Protein AF-A0A7S4EYC1-F1 (afdb_monomer)

Foldseek 3Di:
DVVVVVVVVVVVVVVVVVVVVVPDDDDDDDFQPDPVVVVVVVVCVVVVDPDDQPCPPPPPLRNPPVVVVQDPQPDDPDQFDWDWDQDPRRDIDIDTHLDNDDDDPPDDDDDDDRGPPDDCPRNVNNVVSVVCVVVVD

Mean predicted aligned error: 13.68 Å

Organism: Chrysotila carterae (NCBI:txid13221)

Radius of gyration: 20.85 Å; Cα contacts (8 Å, |Δi|>4): 80; chains: 1; bounding box: 64×23×47 Å

Solvent-accessible surface area (backbone atoms only — not comparable to full-atom values): 9000 Å² total; per-residue (Å²): 116,71,69,60,58,56,52,55,53,52,53,50,51,52,51,52,51,52,52,51,59,72,66,57,74,81,85,78,91,84,76,60,96,42,72,68,53,51,53,51,57,69,72,38,71,70,78,80,46,87,83,72,78,50,75,79,46,88,46,78,81,60,20,69,59,63,66,71,55,75,67,82,67,78,74,70,95,62,83,53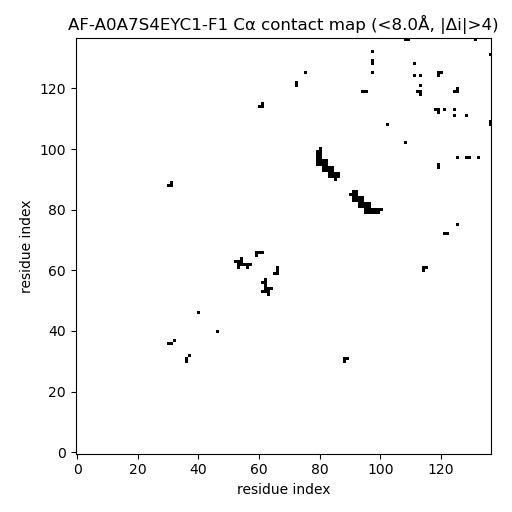,38,71,47,78,45,73,46,97,76,71,50,75,48,76,48,71,38,84,50,76,67,80,80,59,92,90,58,88,77,86,87,84,78,58,51,89,98,54,52,74,83,38,63,69,52,49,49,50,47,51,50,33,50,77,73,72,95

Structure (mmCIF, N/CA/C/O backbone):
data_AF-A0A7S4EYC1-F1
#
_entry.id   AF-A0A7S4EYC1-F1
#
loop_
_atom_site.group_PDB
_atom_site.id
_atom_site.type_symbol
_atom_site.label_atom_id
_atom_site.label_alt_id
_atom_site.label_comp_id
_atom_site.label_asym_id
_atom_site.label_entity_id
_atom_site.label_seq_id
_atom_site.pdbx_PDB_ins_code
_atom_site.Cartn_x
_atom_site.Cartn_y
_atom_site.Cartn_z
_atom_site.occupancy
_atom_site.B_iso_or_equiv
_atom_site.auth_seq_id
_atom_site.auth_comp_id
_atom_site.auth_asym_id
_atom_site.auth_atom_id
_atom_site.pdbx_PDB_model_num
ATOM 1 N N . ALA A 1 1 ? 41.406 -2.484 -23.405 1.00 46.44 1 ALA A N 1
ATOM 2 C CA . ALA A 1 1 ? 40.648 -3.692 -23.004 1.00 46.44 1 ALA A CA 1
ATOM 3 C C . ALA A 1 1 ? 39.495 -3.386 -22.032 1.00 46.44 1 ALA A C 1
ATOM 5 O O . ALA A 1 1 ? 38.383 -3.809 -22.311 1.00 46.44 1 ALA A O 1
ATOM 6 N N . ALA A 1 2 ? 39.694 -2.606 -20.957 1.00 37.47 2 ALA A N 1
ATOM 7 C CA . ALA A 1 2 ? 38.637 -2.301 -19.972 1.00 37.47 2 ALA A CA 1
ATOM 8 C C . ALA A 1 2 ? 37.418 -1.517 -20.523 1.00 37.47 2 ALA A C 1
ATOM 10 O O . ALA A 1 2 ? 36.286 -1.804 -20.151 1.00 37.47 2 ALA A O 1
ATOM 11 N N . ALA A 1 3 ? 37.622 -0.584 -21.463 1.00 39.41 3 ALA A N 1
ATOM 12 C CA . ALA A 1 3 ? 36.534 0.208 -22.056 1.00 39.41 3 ALA A CA 1
ATOM 13 C C . ALA A 1 3 ? 35.566 -0.620 -22.932 1.00 39.41 3 ALA A C 1
ATOM 15 O O . ALA A 1 3 ? 34.370 -0.347 -22.958 1.00 39.41 3 ALA A O 1
ATOM 16 N N . ALA A 1 4 ? 36.061 -1.669 -23.602 1.00 42.41 4 ALA A N 1
ATOM 17 C CA . ALA A 1 4 ? 35.235 -2.558 -24.425 1.00 42.41 4 ALA A CA 1
ATOM 18 C C . ALA A 1 4 ? 34.361 -3.488 -23.563 1.00 42.41 4 ALA A C 1
ATOM 20 O O . ALA A 1 4 ? 33.203 -3.731 -23.889 1.00 42.41 4 ALA A O 1
ATOM 21 N N . ALA A 1 5 ? 34.885 -3.944 -22.419 1.00 45.47 5 ALA A N 1
ATOM 22 C CA . ALA A 1 5 ? 34.133 -4.757 -21.464 1.00 45.47 5 ALA A CA 1
ATOM 23 C C . ALA A 1 5 ? 32.996 -3.967 -20.780 1.00 45.47 5 ALA A C 1
ATOM 25 O O . ALA A 1 5 ? 31.916 -4.514 -20.569 1.00 45.47 5 ALA A O 1
ATOM 26 N N . ALA A 1 6 ? 33.204 -2.674 -20.499 1.00 49.69 6 ALA A N 1
ATOM 27 C CA . ALA A 1 6 ? 32.182 -1.783 -19.934 1.00 49.69 6 ALA A CA 1
ATOM 28 C C . ALA A 1 6 ? 31.087 -1.374 -20.950 1.00 49.69 6 ALA A C 1
ATOM 30 O O . ALA A 1 6 ? 29.924 -1.177 -20.590 1.00 49.69 6 ALA A O 1
ATOM 31 N N . GLY A 1 7 ? 31.434 -1.278 -22.239 1.00 54.91 7 GLY A N 1
ATOM 32 C CA . GLY A 1 7 ? 30.467 -1.022 -23.313 1.00 54.91 7 GLY A CA 1
ATOM 33 C C . GLY A 1 7 ? 29.542 -2.217 -23.569 1.00 54.91 7 GLY A C 1
ATOM 34 O O . GLY A 1 7 ? 28.331 -2.050 -23.700 1.00 54.91 7 GLY A O 1
ATOM 35 N N . CYS A 1 8 ? 30.086 -3.438 -23.558 1.00 59.66 8 CYS A N 1
ATOM 36 C CA . CYS A 1 8 ? 29.288 -4.654 -23.739 1.00 59.66 8 CYS A CA 1
ATOM 37 C C . CYS A 1 8 ? 28.304 -4.890 -22.584 1.00 59.66 8 CYS A C 1
ATOM 39 O O . CYS A 1 8 ? 27.167 -5.290 -22.826 1.00 59.66 8 CYS A O 1
ATOM 41 N N . SER A 1 9 ? 28.694 -4.613 -21.337 1.00 71.38 9 SER A N 1
ATOM 42 C CA . SER A 1 9 ? 27.808 -4.805 -20.181 1.00 71.38 9 SER A CA 1
ATOM 43 C C . SER A 1 9 ? 26.644 -3.811 -20.155 1.00 71.38 9 SER A C 1
ATOM 45 O O . SER A 1 9 ? 25.512 -4.205 -19.879 1.00 71.38 9 SER A O 1
ATOM 47 N N . SER A 1 10 ? 26.877 -2.545 -20.508 1.00 76.06 10 SER A N 1
ATOM 48 C CA . SER A 1 10 ? 25.813 -1.531 -20.564 1.00 76.06 10 SER A CA 1
ATOM 49 C C . SER A 1 10 ? 24.813 -1.781 -21.699 1.00 76.06 10 SER A C 1
ATOM 51 O O . SER A 1 10 ? 23.607 -1.676 -21.475 1.00 76.06 10 SER A O 1
ATOM 53 N N . ALA A 1 11 ? 25.279 -2.200 -22.881 1.00 82.44 11 ALA A N 1
ATOM 54 C CA . ALA A 1 11 ? 24.405 -2.563 -23.999 1.00 82.44 11 ALA A CA 1
ATOM 55 C C . ALA A 1 11 ? 23.519 -3.780 -23.678 1.00 82.44 11 ALA A C 1
ATOM 57 O O . ALA A 1 11 ? 22.321 -3.768 -23.968 1.00 82.44 11 ALA A O 1
ATOM 58 N N . VAL A 1 12 ? 24.081 -4.805 -23.027 1.00 85.38 12 VAL A N 1
ATOM 59 C CA . VAL A 1 12 ? 23.319 -5.981 -22.576 1.00 85.38 12 VAL A CA 1
ATOM 60 C C . VAL A 1 12 ? 22.272 -5.584 -21.535 1.00 85.38 12 VAL A C 1
ATOM 62 O O . VAL A 1 12 ? 21.111 -5.966 -21.667 1.00 85.38 12 VAL A O 1
ATOM 65 N N . MET A 1 13 ? 22.637 -4.765 -20.545 1.00 76.81 13 MET A N 1
ATOM 66 C CA . MET A 1 13 ? 21.684 -4.283 -19.539 1.00 76.81 13 MET A CA 1
ATOM 67 C C . MET A 1 13 ? 20.556 -3.449 -20.161 1.00 76.81 13 MET A C 1
ATOM 69 O O . MET A 1 13 ? 19.394 -3.641 -19.806 1.00 76.81 13 MET A O 1
ATOM 73 N N . ALA A 1 14 ? 20.862 -2.581 -21.128 1.00 82.12 14 ALA A N 1
ATOM 74 C CA . ALA A 1 14 ? 19.854 -1.796 -21.842 1.00 82.12 14 ALA A CA 1
ATOM 75 C C . ALA A 1 14 ? 18.907 -2.679 -22.675 1.00 82.12 14 ALA A C 1
ATOM 77 O O . ALA A 1 14 ? 17.696 -2.438 -22.703 1.00 82.12 14 ALA A O 1
ATOM 78 N N . ALA A 1 15 ? 19.433 -3.725 -23.320 1.00 82.44 15 ALA A N 1
ATOM 79 C CA . ALA A 1 15 ? 18.629 -4.686 -24.070 1.00 82.44 15 ALA A CA 1
ATOM 80 C C . ALA A 1 15 ? 17.699 -5.486 -23.146 1.00 82.44 15 ALA A C 1
ATOM 82 O O . ALA A 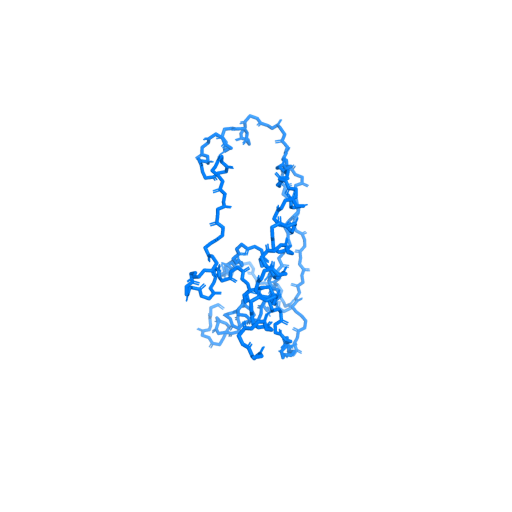1 15 ? 16.500 -5.576 -23.417 1.00 82.44 15 ALA A O 1
ATOM 83 N N . LEU A 1 16 ? 18.218 -5.997 -22.024 1.00 79.38 16 LEU A N 1
ATOM 84 C CA . LEU A 1 16 ? 17.424 -6.709 -21.018 1.00 79.38 16 LEU A CA 1
ATOM 85 C C . LEU A 1 16 ? 16.333 -5.814 -20.423 1.00 79.38 16 LEU A C 1
ATOM 87 O O . LEU A 1 16 ? 15.179 -6.231 -20.339 1.00 79.38 16 LEU A O 1
ATOM 91 N N . PHE A 1 17 ? 16.666 -4.567 -20.085 1.00 75.25 17 PHE A N 1
ATOM 92 C CA . PHE A 1 17 ? 15.699 -3.590 -19.586 1.00 75.25 17 PHE A CA 1
ATOM 93 C C . PHE A 1 17 ? 14.604 -3.283 -20.618 1.00 75.25 17 PHE A C 1
ATOM 95 O O . PHE A 1 17 ? 13.423 -3.235 -20.281 1.00 75.25 17 PHE A O 1
ATOM 102 N N . SER A 1 18 ? 14.972 -3.156 -21.895 1.00 76.50 18 SER A N 1
ATOM 103 C CA . SER A 1 18 ? 14.019 -2.922 -22.987 1.00 76.50 18 SER A CA 1
ATOM 104 C C . SER A 1 18 ? 13.079 -4.109 -23.207 1.00 76.50 18 SER A C 1
ATOM 106 O O . SER A 1 18 ? 11.879 -3.919 -23.405 1.00 76.50 18 SER A O 1
ATOM 108 N N . VAL A 1 19 ? 13.601 -5.338 -23.158 1.00 82.00 19 VAL A N 1
ATOM 109 C CA . VAL A 1 19 ? 12.789 -6.564 -23.239 1.00 82.00 19 VAL A CA 1
ATOM 110 C C . VAL A 1 19 ? 11.853 -6.666 -22.037 1.00 82.00 19 VAL A C 1
ATOM 112 O O . VAL A 1 19 ? 10.674 -6.974 -22.212 1.00 82.00 19 VAL A O 1
ATOM 115 N N . TRP A 1 20 ? 12.344 -6.353 -20.837 1.00 75.25 20 TRP A N 1
ATOM 116 C CA . TRP A 1 20 ? 11.541 -6.341 -19.618 1.00 75.25 20 TRP A CA 1
ATOM 117 C C . TRP A 1 20 ? 10.386 -5.335 -19.706 1.00 75.25 20 TRP A C 1
ATOM 119 O O . TRP A 1 20 ? 9.240 -5.732 -19.507 1.00 75.25 20 TRP A O 1
ATOM 129 N N . ILE A 1 21 ? 10.645 -4.086 -20.121 1.00 73.88 21 ILE A N 1
ATOM 130 C CA . ILE A 1 21 ? 9.594 -3.075 -20.337 1.00 73.88 21 ILE A CA 1
ATOM 131 C C . ILE A 1 21 ? 8.559 -3.550 -21.357 1.00 73.88 21 ILE A C 1
ATOM 133 O O . ILE A 1 21 ? 7.362 -3.448 -21.102 1.00 73.88 21 ILE A O 1
ATOM 137 N N . ARG A 1 22 ? 8.996 -4.103 -22.494 1.00 73.94 22 ARG A N 1
ATOM 138 C CA . ARG A 1 22 ? 8.081 -4.604 -23.537 1.00 73.94 22 ARG A CA 1
ATOM 139 C C . ARG A 1 22 ? 7.251 -5.807 -23.091 1.00 73.94 22 ARG A C 1
ATOM 141 O O . ARG A 1 22 ? 6.193 -6.050 -23.659 1.00 73.94 22 ARG A O 1
ATOM 148 N N . SER A 1 23 ? 7.732 -6.558 -22.103 1.00 72.81 23 SER A N 1
ATOM 149 C CA . SER A 1 23 ? 7.047 -7.737 -21.564 1.00 72.81 23 SER A CA 1
ATOM 150 C C . SER A 1 23 ? 6.064 -7.393 -20.441 1.00 72.81 23 SER A C 1
ATOM 152 O O . SER A 1 23 ? 5.261 -8.245 -20.055 1.00 72.81 23 SER A O 1
ATOM 154 N N . MET A 1 24 ? 6.103 -6.167 -19.902 1.00 65.94 24 MET A N 1
ATOM 155 C CA . MET A 1 24 ? 5.141 -5.721 -18.898 1.00 65.94 24 MET A CA 1
ATOM 156 C C . MET A 1 24 ? 3.759 -5.563 -19.540 1.00 65.94 24 MET A C 1
ATOM 158 O O . MET A 1 24 ? 3.554 -4.750 -20.437 1.00 65.94 24 MET A O 1
ATOM 162 N N . LYS A 1 25 ? 2.794 -6.364 -19.079 1.00 64.62 25 LYS A N 1
ATOM 163 C CA . LYS A 1 25 ? 1.394 -6.251 -19.502 1.00 64.62 25 LYS A CA 1
ATOM 164 C C . LYS A 1 25 ? 0.785 -4.978 -18.921 1.00 64.62 25 LYS A C 1
ATOM 166 O O . LYS A 1 25 ? 1.060 -4.634 -17.772 1.00 64.62 25 LYS A O 1
ATOM 171 N N . HIS A 1 26 ? -0.084 -4.321 -19.687 1.00 62.53 26 HIS A N 1
ATOM 172 C CA . HIS A 1 26 ? -0.875 -3.219 -19.152 1.00 62.53 26 HIS A CA 1
ATOM 173 C C . HIS A 1 26 ? -1.718 -3.714 -17.966 1.00 62.53 26 HIS A C 1
ATOM 175 O O . HIS A 1 26 ? -2.345 -4.776 -18.072 1.00 62.53 26 HIS A O 1
ATOM 181 N N . PRO A 1 27 ? -1.735 -2.980 -16.840 1.00 66.38 27 PRO A N 1
ATOM 182 C CA . PRO A 1 27 ? -2.577 -3.339 -15.713 1.00 66.38 27 PRO A CA 1
ATOM 183 C C . PRO A 1 27 ? -4.035 -3.353 -16.174 1.00 66.38 27 PRO A C 1
ATOM 185 O O . PRO A 1 27 ? -4.504 -2.426 -16.832 1.00 66.38 27 PRO A O 1
ATOM 188 N N . THR A 1 28 ? -4.741 -4.436 -15.862 1.00 71.69 28 THR A N 1
ATOM 189 C CA . THR A 1 28 ? -6.172 -4.547 -16.150 1.00 71.69 28 THR A CA 1
ATOM 190 C C . THR A 1 28 ? -6.930 -4.063 -14.927 1.00 71.69 28 THR A C 1
ATOM 192 O O . THR A 1 28 ? -6.766 -4.613 -13.840 1.00 71.69 28 THR A O 1
ATOM 195 N N . LEU A 1 29 ? -7.739 -3.020 -15.094 1.00 76.50 29 LEU A N 1
ATOM 196 C CA . LEU A 1 29 ? -8.608 -2.534 -14.034 1.00 76.50 29 LEU A CA 1
ATOM 197 C C . LEU A 1 29 ? -9.803 -3.485 -13.892 1.00 76.50 29 LEU A C 1
ATOM 199 O O . LEU A 1 29 ? -10.582 -3.649 -14.830 1.00 76.50 29 LEU A O 1
ATOM 203 N N . ILE A 1 30 ? -9.944 -4.103 -12.722 1.00 78.75 30 ILE A N 1
ATOM 204 C CA . ILE A 1 30 ? -11.069 -4.980 -12.387 1.00 78.75 30 ILE A CA 1
ATOM 205 C C . ILE A 1 30 ? -11.926 -4.249 -11.361 1.00 78.75 30 ILE A C 1
ATOM 207 O O . ILE A 1 30 ? -11.439 -3.896 -10.291 1.00 78.75 30 ILE A O 1
ATOM 211 N N . PHE A 1 31 ? -13.192 -4.015 -11.691 1.00 80.94 31 PHE A N 1
ATOM 212 C CA . PHE A 1 31 ? -14.153 -3.366 -10.806 1.00 80.94 31 PHE A CA 1
ATOM 213 C C . PHE A 1 31 ? -15.570 -3.836 -11.140 1.00 80.94 31 PHE A C 1
ATOM 215 O O . PHE A 1 31 ? -15.841 -4.325 -12.241 1.00 80.94 31 PHE A O 1
ATOM 222 N N . LYS A 1 32 ? -16.492 -3.679 -10.189 1.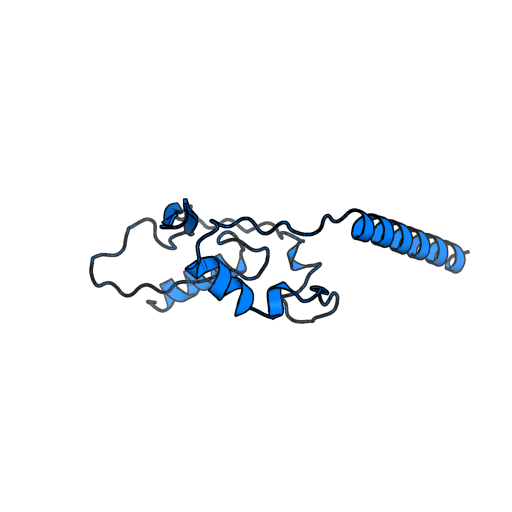00 80.94 32 LYS A N 1
ATOM 223 C CA . LYS A 1 32 ? -17.914 -3.934 -10.424 1.00 80.94 32 LYS A CA 1
ATOM 224 C C . LYS A 1 32 ? -18.482 -2.822 -11.305 1.00 80.94 32 LYS A C 1
ATOM 226 O O . LYS A 1 32 ? -18.412 -1.659 -10.918 1.00 80.94 32 LYS A O 1
ATOM 231 N N . GLN A 1 33 ? -19.061 -3.169 -12.454 1.00 86.44 33 GLN A N 1
ATOM 232 C CA . GLN A 1 33 ? -19.682 -2.201 -13.367 1.00 86.44 33 GLN A CA 1
ATOM 233 C C . GLN A 1 33 ? -20.996 -1.658 -12.790 1.00 86.44 33 GLN A C 1
ATOM 235 O O . GLN A 1 33 ? -22.086 -2.118 -13.121 1.00 86.44 33 GLN A O 1
ATOM 240 N N . THR A 1 34 ? -20.878 -0.697 -11.881 1.00 91.19 34 THR A N 1
ATOM 241 C CA . THR A 1 34 ? -21.983 0.128 -11.388 1.00 91.19 34 THR A CA 1
ATOM 242 C C . THR A 1 34 ? -21.850 1.545 -11.943 1.00 91.19 34 THR A C 1
ATOM 244 O O . THR A 1 34 ? -20.758 1.973 -12.327 1.00 91.19 34 THR A O 1
ATOM 247 N N . GLU A 1 35 ? -22.961 2.283 -11.984 1.00 91.62 35 GLU A N 1
ATOM 248 C CA . GLU A 1 35 ? -22.975 3.689 -12.413 1.00 91.62 35 GLU A CA 1
ATOM 249 C C . GLU A 1 35 ? -22.035 4.538 -11.544 1.00 91.62 35 GLU A C 1
ATOM 251 O O . GLU A 1 35 ? -21.193 5.265 -12.058 1.00 91.62 35 GLU A O 1
ATOM 256 N N . GLU A 1 36 ? -22.097 4.351 -10.224 1.00 88.12 36 GLU A N 1
ATOM 257 C CA . GLU A 1 36 ? -21.230 5.026 -9.253 1.00 88.12 36 GLU A CA 1
ATOM 258 C C . GLU A 1 36 ? -19.739 4.777 -9.524 1.00 88.12 36 GLU A C 1
ATOM 260 O O . GLU A 1 36 ? -18.957 5.722 -9.635 1.00 88.12 36 GLU A O 1
ATOM 265 N N . ASN A 1 37 ? -19.343 3.514 -9.716 1.00 81.94 37 ASN A N 1
ATOM 266 C CA . ASN A 1 37 ? -17.950 3.180 -10.007 1.00 81.94 37 ASN A CA 1
ATOM 267 C C . ASN A 1 37 ? -17.509 3.767 -11.351 1.00 81.94 37 ASN A C 1
ATOM 269 O O . ASN A 1 37 ? -16.387 4.246 -11.479 1.00 81.94 37 ASN A O 1
ATOM 273 N N . THR A 1 38 ? -18.393 3.770 -12.348 1.00 89.06 38 THR A N 1
ATOM 274 C CA . THR A 1 38 ? -18.099 4.349 -13.665 1.00 89.06 38 THR A CA 1
ATOM 275 C C . THR A 1 38 ? -17.864 5.856 -13.557 1.00 89.06 38 THR A C 1
ATOM 277 O O . THR A 1 38 ? -16.878 6.361 -14.098 1.00 89.06 38 THR A O 1
ATOM 280 N N . GLN A 1 39 ? -18.698 6.568 -12.796 1.00 89.38 39 GLN A N 1
ATOM 281 C CA . GLN A 1 39 ? -18.517 7.997 -12.527 1.00 89.38 39 GLN A CA 1
ATOM 282 C C . GLN A 1 39 ? -17.209 8.275 -11.779 1.00 89.38 39 GLN A C 1
ATOM 284 O O . GLN A 1 39 ? -16.487 9.213 -12.128 1.00 89.38 39 GLN A O 1
ATOM 289 N N . LEU A 1 40 ? -16.851 7.425 -10.815 1.00 85.38 40 LEU A N 1
ATOM 290 C CA . LEU A 1 40 ? -15.589 7.530 -10.087 1.00 85.38 40 LEU A CA 1
ATOM 291 C C . LEU A 1 40 ? -14.375 7.363 -11.016 1.00 85.38 40 LEU A C 1
ATOM 293 O O . LEU A 1 40 ? -13.424 8.139 -10.933 1.00 85.38 40 LEU A O 1
ATOM 297 N N . LEU A 1 41 ? -14.422 6.421 -11.962 1.00 85.50 41 LEU A N 1
ATOM 298 C CA . LEU A 1 41 ? -13.349 6.233 -12.948 1.00 85.50 41 LEU A CA 1
ATOM 299 C C . LEU A 1 41 ? -13.202 7.412 -13.912 1.00 85.50 41 LEU A C 1
ATOM 301 O O . LEU A 1 41 ? -12.079 7.786 -14.265 1.00 85.50 41 LEU A O 1
ATOM 305 N N . VAL A 1 42 ? -14.316 8.020 -14.324 1.00 86.69 42 VAL A N 1
ATOM 306 C CA . VAL A 1 42 ? -14.300 9.242 -15.143 1.00 86.69 42 VAL A CA 1
ATOM 307 C C . VAL A 1 42 ? -13.705 10.413 -14.354 1.00 86.69 42 VAL A C 1
ATOM 309 O O . VAL A 1 42 ? -12.939 11.202 -14.907 1.00 86.69 42 VAL A O 1
ATOM 312 N N . ALA A 1 43 ? -13.985 10.492 -13.052 1.00 88.50 43 ALA A N 1
ATOM 313 C CA . ALA A 1 43 ? -13.469 11.535 -12.170 1.00 88.50 43 ALA A CA 1
ATOM 314 C C . ALA A 1 43 ? -11.968 11.399 -11.836 1.00 88.50 43 ALA A C 1
ATOM 316 O O . ALA A 1 43 ? -11.387 12.325 -11.270 1.00 88.50 43 ALA A O 1
ATOM 317 N N . MET A 1 44 ? -11.317 10.284 -12.188 1.00 83.62 44 MET A N 1
ATOM 318 C CA . MET A 1 44 ? -9.904 10.015 -11.895 1.00 83.62 44 MET A CA 1
ATOM 319 C C . MET A 1 44 ? -9.016 10.153 -13.149 1.00 83.62 44 MET A C 1
ATOM 321 O O . MET A 1 44 ? -8.598 9.151 -13.735 1.00 83.62 44 MET A O 1
ATOM 325 N N . PRO A 1 45 ? -8.619 11.379 -13.552 1.00 77.88 45 PRO A N 1
ATOM 326 C CA . PRO A 1 45 ? -7.838 11.614 -14.773 1.00 77.88 45 PRO A CA 1
ATOM 327 C C . PRO A 1 45 ? -6.450 10.956 -14.756 1.00 77.88 45 PRO A C 1
ATOM 329 O O . PRO A 1 45 ? -5.844 10.762 -15.807 1.00 77.88 45 PRO A O 1
ATOM 332 N N . LEU A 1 46 ? -5.933 10.608 -13.573 1.00 74.00 46 LEU A N 1
ATOM 333 C CA . LEU A 1 46 ? -4.644 9.935 -13.418 1.00 74.00 46 LEU A CA 1
ATOM 334 C C . LEU A 1 46 ? -4.666 8.472 -13.883 1.00 74.00 46 LEU A C 1
ATOM 336 O O . LEU A 1 46 ? -3.626 7.993 -14.324 1.00 74.00 46 LEU A O 1
ATOM 340 N N . LEU A 1 47 ? -5.817 7.786 -13.844 1.00 75.69 47 LEU A N 1
ATOM 341 C CA . LEU A 1 47 ? -5.939 6.399 -14.323 1.00 75.69 47 LEU A CA 1
ATOM 342 C C . LEU A 1 47 ? -5.682 6.276 -15.829 1.00 75.69 47 LEU A C 1
ATOM 344 O O . LEU A 1 47 ? -5.192 5.254 -16.298 1.00 75.69 47 LEU A O 1
ATOM 348 N N . TRP A 1 48 ? -5.992 7.335 -16.576 1.00 72.88 48 TRP A N 1
ATOM 349 C CA . TRP A 1 48 ? -5.871 7.381 -18.033 1.00 72.88 48 TRP A CA 1
ATOM 350 C C . TRP A 1 48 ? -4.484 7.818 -18.513 1.00 72.88 48 TRP A C 1
ATOM 352 O O . TRP A 1 48 ? -4.205 7.793 -19.711 1.00 72.88 48 TRP A O 1
ATOM 362 N N . ARG A 1 49 ? -3.603 8.243 -17.599 1.00 69.75 49 ARG A N 1
ATOM 363 C CA . ARG A 1 49 ? -2.240 8.660 -17.939 1.00 69.75 49 ARG A CA 1
ATOM 364 C C . ARG A 1 49 ? -1.288 7.474 -17.871 1.00 69.75 49 ARG A C 1
ATOM 366 O O . ARG A 1 49 ? -1.335 6.676 -16.940 1.00 69.75 49 ARG A O 1
ATOM 373 N N . SER A 1 50 ? -0.351 7.417 -18.815 1.00 66.75 50 SER A N 1
ATOM 374 C CA . SER A 1 50 ? 0.785 6.503 -18.723 1.00 66.75 50 SER A CA 1
ATOM 375 C C . SER A 1 50 ? 1.596 6.826 -17.471 1.00 66.75 50 SER A C 1
ATOM 377 O O . SER A 1 50 ? 2.216 7.888 -17.379 1.00 66.75 50 SER A O 1
ATOM 379 N N . TYR A 1 51 ? 1.590 5.912 -16.503 1.00 64.31 51 TYR A N 1
ATOM 380 C CA . TYR A 1 51 ? 2.466 6.006 -15.346 1.00 64.31 51 TYR A CA 1
ATOM 381 C C . TYR A 1 51 ? 3.902 5.726 -15.791 1.00 64.31 51 TYR A C 1
ATOM 383 O O . TYR A 1 51 ? 4.247 4.601 -16.148 1.00 64.31 51 TYR A O 1
ATOM 391 N N . ILE A 1 52 ? 4.737 6.764 -15.782 1.00 62.25 52 ILE A N 1
ATOM 392 C CA . ILE A 1 52 ? 6.179 6.628 -15.968 1.00 62.25 52 ILE A CA 1
ATOM 393 C C . ILE A 1 52 ? 6.788 6.636 -14.563 1.00 62.25 52 ILE A C 1
ATOM 395 O O . ILE A 1 52 ? 6.844 7.706 -13.948 1.00 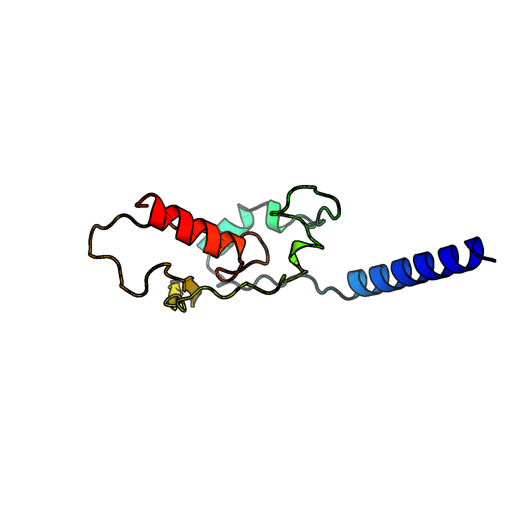62.25 52 ILE A O 1
ATOM 399 N N . PRO A 1 53 ? 7.202 5.475 -14.015 1.00 56.50 53 PRO A N 1
ATOM 400 C CA . PRO A 1 53 ? 7.884 5.451 -12.733 1.00 56.50 53 PRO A CA 1
ATOM 401 C C . PRO A 1 53 ? 9.135 6.313 -12.843 1.00 56.50 53 PRO A C 1
ATOM 403 O O . PRO A 1 53 ? 9.958 6.138 -13.744 1.00 56.50 53 PRO A O 1
ATOM 406 N N . ASN A 1 54 ? 9.276 7.266 -11.932 1.00 57.88 54 ASN A N 1
ATOM 407 C CA . ASN A 1 54 ? 10.447 8.117 -11.915 1.00 57.88 54 ASN A CA 1
ATOM 408 C C . ASN A 1 54 ? 11.606 7.310 -11.306 1.00 57.88 54 ASN A C 1
ATOM 410 O O . ASN A 1 54 ? 11.729 7.198 -10.088 1.00 57.88 54 ASN A O 1
ATOM 414 N N . LEU A 1 55 ? 12.411 6.680 -12.167 1.00 53.75 55 LEU A N 1
ATOM 415 C CA . LEU A 1 55 ? 13.478 5.742 -11.778 1.00 53.75 55 LEU A CA 1
ATOM 416 C C . LEU A 1 55 ? 14.557 6.383 -10.891 1.00 53.75 55 LEU A C 1
ATOM 418 O O . LEU A 1 55 ? 15.248 5.684 -10.158 1.00 53.75 55 LEU A O 1
ATOM 422 N N . LEU A 1 56 ? 14.688 7.710 -10.955 1.00 54.16 56 LEU A N 1
ATOM 423 C CA . LEU A 1 56 ? 15.674 8.500 -10.217 1.00 54.16 56 LEU A CA 1
ATOM 424 C C . LEU A 1 56 ? 15.028 9.450 -9.203 1.00 54.16 56 LEU A C 1
ATOM 426 O O . LEU A 1 56 ? 15.696 10.357 -8.706 1.00 54.16 56 LEU A O 1
ATOM 430 N N . SER A 1 57 ? 13.739 9.283 -8.876 1.00 52.53 57 SER A N 1
ATOM 431 C CA . SER A 1 57 ? 13.171 10.081 -7.792 1.00 52.53 57 SER A CA 1
ATOM 432 C C . SER A 1 57 ? 13.853 9.693 -6.483 1.00 52.53 57 SER A C 1
ATOM 434 O O . SER A 1 57 ? 13.676 8.578 -5.996 1.00 52.53 57 SER A O 1
ATOM 436 N N . TRP A 1 58 ? 14.575 10.640 -5.884 1.00 45.78 58 TRP A N 1
ATOM 437 C CA . TRP A 1 58 ? 15.244 10.512 -4.582 1.00 45.78 58 TRP A CA 1
ATOM 438 C C . TRP A 1 58 ? 14.263 10.373 -3.400 1.00 45.78 58 TRP A C 1
ATOM 440 O O . TRP A 1 58 ? 14.641 10.451 -2.236 1.00 45.78 58 TRP A O 1
ATOM 450 N N . ASN A 1 59 ? 12.972 10.199 -3.678 1.00 49.59 59 ASN A N 1
ATOM 451 C CA . ASN A 1 59 ? 11.960 10.001 -2.660 1.00 49.59 59 ASN A CA 1
ATOM 452 C C . ASN A 1 59 ? 11.888 8.503 -2.347 1.00 49.59 59 ASN A C 1
ATOM 454 O O . ASN A 1 59 ? 11.382 7.725 -3.155 1.00 49.59 59 ASN A O 1
ATOM 458 N N . ALA A 1 60 ? 12.400 8.094 -1.183 1.00 47.38 60 ALA A N 1
ATOM 459 C CA . ALA A 1 60 ? 12.454 6.693 -0.749 1.00 47.38 60 ALA A CA 1
ATOM 460 C C . ALA A 1 60 ? 11.079 5.990 -0.772 1.00 47.38 60 ALA A C 1
ATOM 462 O O . ALA A 1 60 ? 11.008 4.777 -0.938 1.00 47.38 60 ALA A O 1
ATOM 463 N N . HIS A 1 61 ? 9.987 6.757 -0.688 1.00 49.78 61 HIS A N 1
ATOM 464 C CA . HIS A 1 61 ? 8.605 6.269 -0.764 1.00 49.78 61 HIS A CA 1
ATOM 465 C C . HIS A 1 61 ? 8.105 5.977 -2.194 1.00 49.78 61 HIS A C 1
ATOM 467 O O . HIS A 1 61 ? 7.068 5.341 -2.356 1.00 49.78 61 HIS A O 1
ATOM 473 N N . LEU A 1 62 ? 8.822 6.442 -3.225 1.00 49.25 62 LEU A N 1
ATOM 474 C CA . LEU A 1 62 ? 8.502 6.271 -4.652 1.00 49.25 62 LEU A CA 1
ATOM 475 C C . LEU A 1 62 ? 9.635 5.595 -5.442 1.00 49.25 62 LEU A C 1
ATOM 477 O O . LEU A 1 62 ? 9.523 5.432 -6.658 1.00 49.25 62 LEU A O 1
ATOM 481 N N . ALA A 1 63 ? 10.734 5.217 -4.779 1.00 50.06 63 ALA A N 1
ATOM 482 C CA . ALA A 1 63 ? 11.924 4.684 -5.427 1.00 50.06 63 ALA A CA 1
ATOM 483 C C . ALA A 1 63 ? 11.633 3.313 -6.057 1.00 50.06 63 ALA A C 1
ATOM 485 O O . ALA A 1 63 ? 11.719 2.260 -5.432 1.00 50.06 63 ALA A O 1
ATOM 486 N N . SER A 1 64 ? 11.319 3.353 -7.343 1.00 51.75 64 SER A N 1
ATOM 487 C CA . SER A 1 64 ? 10.844 2.267 -8.200 1.00 51.75 64 SER A CA 1
ATOM 488 C C . SER A 1 64 ? 11.867 1.160 -8.496 1.00 51.75 64 SER A C 1
ATOM 490 O O . SER A 1 64 ? 11.543 0.233 -9.226 1.00 51.75 64 SER A O 1
ATOM 492 N N . LEU A 1 65 ? 13.070 1.201 -7.913 1.00 47.97 65 LEU A N 1
ATOM 493 C CA . LEU A 1 65 ? 14.061 0.117 -7.995 1.00 47.97 65 LEU A CA 1
ATOM 494 C C . LEU A 1 65 ? 14.479 -0.381 -6.601 1.00 47.97 65 LEU A C 1
ATOM 496 O O . LEU A 1 65 ? 14.472 -1.581 -6.343 1.00 47.97 65 LEU A O 1
ATOM 500 N N . PHE A 1 66 ? 14.757 0.537 -5.668 1.00 48.34 66 PHE A N 1
ATOM 501 C CA . PHE A 1 66 ? 15.107 0.196 -4.283 1.00 48.34 66 PHE A CA 1
ATOM 502 C C . PHE A 1 66 ? 13.902 -0.223 -3.434 1.00 48.34 66 PHE A C 1
ATOM 504 O O . PHE A 1 66 ? 14.064 -1.028 -2.526 1.00 48.34 66 PHE A O 1
ATOM 511 N N . GLY A 1 67 ? 12.689 0.233 -3.757 1.00 53.09 67 GLY A N 1
ATOM 512 C CA . GLY A 1 67 ? 11.455 -0.268 -3.145 1.00 53.09 67 GLY A CA 1
ATOM 513 C C . GLY A 1 67 ? 11.171 -1.739 -3.476 1.00 53.09 67 GLY A C 1
ATOM 514 O O . GLY A 1 67 ? 10.529 -2.428 -2.691 1.00 53.09 67 GLY A O 1
ATOM 515 N N . TYR A 1 68 ? 11.704 -2.258 -4.593 1.00 51.16 68 TYR A N 1
ATOM 516 C CA . TYR A 1 68 ? 11.645 -3.691 -4.920 1.00 51.16 68 TYR A CA 1
ATOM 517 C C . TYR A 1 68 ? 12.722 -4.514 -4.213 1.00 51.16 68 TYR A C 1
ATOM 519 O O . TYR A 1 68 ? 12.574 -5.730 -4.071 1.00 51.16 68 TYR A O 1
ATOM 527 N N . MET A 1 69 ? 13.796 -3.875 -3.742 1.00 53.78 69 MET A N 1
ATOM 528 C CA . MET A 1 69 ? 14.750 -4.523 -2.855 1.00 53.78 69 MET A CA 1
ATOM 529 C C . MET A 1 69 ? 14.110 -4.645 -1.475 1.00 53.78 69 MET A C 1
ATOM 531 O O . MET A 1 69 ? 14.286 -3.795 -0.604 1.00 53.78 69 MET A O 1
ATOM 535 N N . ARG A 1 70 ? 13.356 -5.730 -1.277 1.00 53.16 70 ARG A N 1
ATOM 536 C CA . ARG A 1 70 ? 12.881 -6.156 0.040 1.00 53.16 70 ARG A CA 1
ATOM 537 C C . ARG A 1 70 ? 14.096 -6.460 0.910 1.00 53.16 70 ARG A C 1
ATOM 539 O O . ARG A 1 70 ? 14.603 -7.580 0.917 1.00 53.16 70 ARG A O 1
ATOM 546 N N . LEU A 1 71 ? 14.599 -5.446 1.611 1.00 54.56 71 LEU A N 1
ATOM 547 C CA . LEU A 1 71 ? 15.584 -5.654 2.661 1.00 54.56 71 LEU A CA 1
ATOM 548 C C . LEU A 1 71 ? 14.967 -6.616 3.683 1.00 54.56 71 LEU A C 1
ATOM 550 O O . LEU A 1 71 ? 13.783 -6.468 4.001 1.00 54.56 71 LEU A O 1
ATOM 554 N N . PRO A 1 72 ? 15.725 -7.614 4.170 1.00 51.47 72 PRO A N 1
ATOM 555 C CA . PRO A 1 72 ? 15.206 -8.569 5.133 1.00 51.47 72 PRO A CA 1
ATOM 556 C C . PRO A 1 72 ? 14.673 -7.797 6.335 1.00 51.47 72 PRO A C 1
ATOM 558 O O . PRO A 1 72 ? 15.418 -7.091 7.020 1.00 51.47 72 PRO A O 1
ATOM 561 N N . ALA A 1 73 ? 13.363 -7.902 6.554 1.00 55.22 73 ALA A N 1
ATOM 562 C CA . ALA A 1 73 ? 12.724 -7.326 7.718 1.00 55.22 73 ALA A CA 1
ATOM 563 C C . ALA A 1 73 ? 13.379 -7.966 8.947 1.00 55.22 73 ALA A C 1
ATOM 565 O O . ALA A 1 73 ? 13.259 -9.173 9.165 1.00 55.22 73 ALA A O 1
ATOM 566 N N . ARG A 1 74 ? 14.122 -7.180 9.736 1.00 56.28 74 ARG A N 1
ATOM 567 C CA . ARG A 1 74 ? 14.494 -7.610 11.086 1.00 56.28 74 ARG A CA 1
ATOM 568 C C . ARG A 1 74 ? 13.178 -7.809 11.827 1.00 56.28 74 ARG A C 1
ATOM 570 O O . ARG A 1 74 ? 12.398 -6.869 11.930 1.00 56.28 74 ARG A O 1
ATOM 577 N N . GLY A 1 75 ? 12.914 -9.062 12.192 1.00 52.19 75 GLY A N 1
ATOM 578 C CA . GLY A 1 75 ? 11.592 -9.541 12.575 1.00 52.19 75 GLY A CA 1
ATOM 579 C C . GLY A 1 75 ? 10.923 -8.656 13.617 1.00 52.19 75 GLY A C 1
ATOM 580 O O . GLY A 1 75 ? 11.521 -8.329 14.640 1.00 52.19 75 GLY A O 1
ATOM 581 N N . TYR A 1 76 ? 9.671 -8.293 13.353 1.00 55.97 76 TYR A N 1
ATOM 582 C CA . TYR A 1 76 ? 8.800 -7.741 14.377 1.00 55.97 76 TYR A CA 1
ATOM 583 C C . TYR A 1 76 ? 8.426 -8.863 15.340 1.00 55.97 76 TYR A C 1
ATOM 585 O O . TYR A 1 76 ? 7.995 -9.939 14.927 1.00 55.97 76 TYR A O 1
ATOM 593 N N . SER A 1 77 ? 8.621 -8.612 16.633 1.00 55.03 77 SER A N 1
ATOM 594 C CA . SER A 1 77 ? 8.513 -9.614 17.699 1.00 55.03 77 SER A CA 1
ATOM 595 C C . SER A 1 77 ? 7.093 -10.147 17.925 1.00 55.03 77 SER A C 1
ATOM 597 O O . SER A 1 77 ? 6.917 -11.091 18.694 1.00 55.03 77 SER A O 1
ATOM 599 N N . ARG A 1 78 ? 6.072 -9.566 17.282 1.00 57.75 78 ARG A N 1
ATOM 600 C CA . ARG A 1 78 ? 4.688 -10.050 17.324 1.00 57.75 78 ARG A CA 1
ATOM 601 C C . ARG A 1 78 ? 4.094 -10.075 15.917 1.00 57.75 78 ARG A C 1
ATOM 603 O O . ARG A 1 78 ? 4.174 -9.057 15.231 1.00 57.75 78 ARG A O 1
ATOM 610 N N . PRO A 1 79 ? 3.498 -11.199 15.480 1.00 59.53 79 PRO A N 1
ATOM 611 C CA . PRO A 1 79 ? 2.756 -11.216 14.234 1.00 59.53 79 PRO A CA 1
ATOM 612 C C . PRO A 1 79 ? 1.523 -10.317 14.405 1.00 59.53 79 PRO A C 1
ATOM 614 O O . PRO A 1 79 ? 0.711 -10.576 15.299 1.00 59.53 79 PRO A O 1
ATOM 617 N N . PRO A 1 80 ? 1.382 -9.249 13.605 1.00 68.31 80 PRO A N 1
ATOM 618 C CA . PRO A 1 80 ? 0.218 -8.387 13.698 1.00 68.31 80 PRO A CA 1
ATOM 619 C C . PRO A 1 80 ? -1.042 -9.174 13.320 1.00 68.31 80 PRO A C 1
ATOM 621 O O . PRO A 1 80 ? -1.014 -10.034 12.431 1.00 68.31 80 PRO A O 1
ATOM 624 N N . ARG A 1 81 ? -2.161 -8.898 13.996 1.00 82.88 81 ARG A N 1
ATOM 625 C CA . ARG A 1 81 ? -3.450 -9.509 13.648 1.00 82.88 81 ARG A CA 1
ATOM 626 C C . ARG A 1 81 ? -3.859 -8.999 12.271 1.00 82.88 81 ARG A C 1
ATOM 628 O O . ARG A 1 81 ? -3.938 -7.792 12.066 1.00 82.88 81 ARG A O 1
ATOM 635 N N . SER A 1 82 ? -4.160 -9.905 11.344 1.00 86.62 82 SER A N 1
ATOM 636 C CA . SER A 1 82 ? -4.725 -9.532 10.049 1.00 86.62 82 SER A CA 1
ATOM 637 C C . SER A 1 82 ? -6.221 -9.803 10.010 1.00 86.62 82 SER A C 1
ATOM 639 O O . SER A 1 82 ? -6.690 -10.845 10.469 1.00 86.62 82 SER A O 1
ATOM 641 N N . GLU A 1 83 ? -6.966 -8.856 9.461 1.00 89.19 83 GLU A N 1
ATOM 642 C CA . GLU A 1 83 ? -8.407 -8.937 9.273 1.00 89.19 83 GLU A CA 1
ATOM 643 C C . GLU A 1 83 ? -8.743 -8.666 7.810 1.00 89.19 83 GLU A C 1
ATOM 645 O O . GLU A 1 83 ? -8.177 -7.769 7.192 1.00 89.19 83 GLU A O 1
ATOM 650 N N . ARG A 1 84 ? -9.662 -9.445 7.238 1.00 90.44 84 ARG A N 1
ATOM 651 C CA . ARG A 1 84 ? -10.114 -9.256 5.860 1.00 90.44 84 ARG A CA 1
ATOM 652 C C . ARG A 1 84 ? -11.519 -8.681 5.864 1.00 90.44 84 ARG A C 1
ATOM 654 O O . ARG A 1 84 ? -12.457 -9.351 6.285 1.00 90.44 84 ARG A O 1
ATOM 661 N N . ILE A 1 85 ? -11.654 -7.477 5.330 1.00 90.56 85 ILE A N 1
ATOM 662 C CA . ILE A 1 85 ? -12.933 -6.799 5.156 1.00 90.56 85 ILE A CA 1
ATOM 663 C C . ILE A 1 85 ? -13.372 -6.977 3.709 1.00 90.56 85 ILE A C 1
ATOM 665 O O . ILE A 1 85 ? -12.620 -6.683 2.780 1.00 90.56 85 ILE A O 1
ATOM 669 N N . THR A 1 86 ? -14.594 -7.468 3.523 1.00 91.12 86 THR A N 1
ATOM 670 C CA . THR A 1 86 ? -15.239 -7.486 2.206 1.00 91.12 86 THR A CA 1
ATOM 671 C C . THR A 1 86 ? -16.036 -6.200 2.057 1.00 91.12 86 THR A C 1
ATOM 673 O O . THR A 1 86 ? -16.881 -5.900 2.899 1.00 91.12 86 THR A O 1
ATOM 676 N N . VAL A 1 87 ? -15.738 -5.427 1.019 1.00 89.31 87 VAL A N 1
ATOM 677 C CA . VAL A 1 87 ? -16.435 -4.173 0.708 1.00 89.31 87 VAL A CA 1
ATOM 678 C C . VAL A 1 87 ? -17.662 -4.436 -0.173 1.00 89.31 87 VAL A C 1
ATOM 680 O O . VAL A 1 87 ? -17.822 -5.512 -0.751 1.00 89.31 87 VAL A O 1
ATOM 683 N N . SER A 1 88 ? -18.579 -3.468 -0.229 1.00 85.06 88 SER A N 1
ATOM 684 C CA . SER A 1 88 ? -19.907 -3.594 -0.860 1.00 85.06 88 SER A CA 1
ATOM 685 C C . SER A 1 88 ? -19.872 -3.869 -2.370 1.00 85.06 88 SER A C 1
ATOM 687 O O . SER A 1 88 ? -20.828 -4.408 -2.940 1.00 85.06 88 SER A O 1
ATOM 689 N N . ASP A 1 89 ? -18.771 -3.525 -3.031 1.00 81.69 89 ASP A N 1
ATOM 690 C CA . ASP A 1 89 ? -18.514 -3.814 -4.441 1.00 81.69 89 ASP A CA 1
ATOM 691 C C . ASP A 1 89 ? -17.988 -5.243 -4.683 1.00 81.69 89 ASP A C 1
ATOM 693 O O . ASP A 1 89 ? -17.857 -5.656 -5.837 1.00 81.69 89 ASP A O 1
ATOM 697 N N . GLY A 1 90 ? -17.759 -6.018 -3.617 1.00 83.44 90 GLY A N 1
ATOM 698 C CA . GLY A 1 90 ? -17.227 -7.379 -3.656 1.00 83.44 90 GLY A CA 1
ATOM 699 C C . GLY A 1 90 ? -15.700 -7.456 -3.608 1.00 83.44 90 GLY A C 1
ATOM 700 O O . GLY A 1 90 ? -15.160 -8.565 -3.613 1.00 83.44 90 GLY A O 1
ATOM 701 N N . ALA A 1 91 ? -14.993 -6.323 -3.548 1.00 81.44 91 ALA A N 1
ATOM 702 C CA . ALA A 1 91 ? -13.554 -6.328 -3.322 1.00 81.44 91 ALA A CA 1
ATOM 703 C C . ALA A 1 91 ? -13.217 -6.710 -1.868 1.00 81.44 91 ALA A C 1
ATOM 705 O O . ALA A 1 91 ? -14.063 -6.737 -0.970 1.00 81.44 91 ALA A O 1
ATOM 706 N N . THR A 1 92 ? -11.946 -7.029 -1.627 1.00 87.69 92 THR A N 1
ATOM 707 C CA . THR A 1 92 ? -11.453 -7.385 -0.293 1.00 87.69 92 THR A CA 1
ATOM 708 C C . THR A 1 92 ? -10.270 -6.516 0.086 1.00 87.69 92 THR A C 1
ATOM 710 O O . THR A 1 92 ? -9.282 -6.466 -0.647 1.00 87.69 92 THR A O 1
ATOM 713 N N . VAL A 1 93 ? -10.338 -5.900 1.262 1.00 88.69 93 VAL A N 1
ATOM 714 C CA . VAL A 1 93 ? -9.239 -5.148 1.871 1.00 88.69 93 VAL A CA 1
ATOM 715 C C . VAL A 1 93 ? -8.697 -5.960 3.040 1.00 88.69 93 VAL A C 1
ATOM 717 O O . VAL A 1 93 ? -9.461 -6.499 3.838 1.00 88.69 93 VAL A O 1
ATOM 720 N N . SER A 1 94 ? -7.374 -6.082 3.130 1.00 89.06 94 SER A N 1
ATOM 721 C CA . SER A 1 94 ? -6.726 -6.699 4.291 1.00 89.06 94 SER A CA 1
ATOM 722 C C . SER A 1 94 ? -6.201 -5.601 5.207 1.00 89.06 94 SER A C 1
ATOM 724 O O . SER A 1 94 ? -5.377 -4.790 4.789 1.00 89.06 94 SER A O 1
ATOM 726 N N . LEU A 1 95 ? -6.682 -5.585 6.443 1.00 89.62 95 LEU A N 1
ATOM 727 C CA . LEU A 1 95 ? -6.161 -4.772 7.528 1.00 89.62 95 LEU A CA 1
ATOM 728 C C . LEU A 1 95 ? -5.119 -5.564 8.309 1.00 89.62 95 LEU A C 1
ATOM 730 O O . LEU A 1 95 ? -5.193 -6.791 8.430 1.00 89.62 95 LEU A O 1
ATOM 734 N N . VAL A 1 96 ? -4.143 -4.839 8.836 1.00 88.81 96 VAL A N 1
ATOM 735 C CA . VAL A 1 96 ? -3.093 -5.368 9.698 1.00 88.81 96 VAL A CA 1
ATOM 736 C C . VAL A 1 96 ? -3.028 -4.458 10.914 1.00 88.81 96 VAL A C 1
ATOM 738 O O . VAL A 1 96 ? -2.668 -3.289 10.804 1.00 88.81 96 VAL A O 1
ATOM 741 N N . TRP A 1 97 ? -3.435 -4.993 12.058 1.00 88.25 97 TRP A N 1
ATOM 742 C CA . TRP A 1 97 ? -3.497 -4.272 13.321 1.00 88.25 97 TRP A CA 1
ATOM 743 C C . TRP A 1 97 ? -2.124 -4.252 13.985 1.00 88.25 97 TRP A C 1
ATOM 745 O O . TRP A 1 97 ? -1.431 -5.270 14.014 1.00 88.25 97 TRP A O 1
ATOM 755 N N . SER A 1 98 ? -1.732 -3.102 14.533 1.00 84.00 98 SER A N 1
ATOM 756 C CA . SER A 1 98 ? -0.465 -2.969 15.260 1.00 84.00 98 SER A CA 1
ATOM 757 C C . SER A 1 98 ? -0.476 -3.763 16.569 1.00 84.00 98 SER A C 1
ATOM 759 O O . SER A 1 98 ? 0.5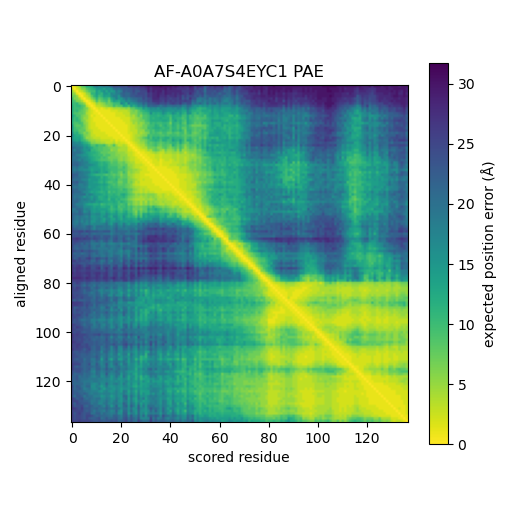08 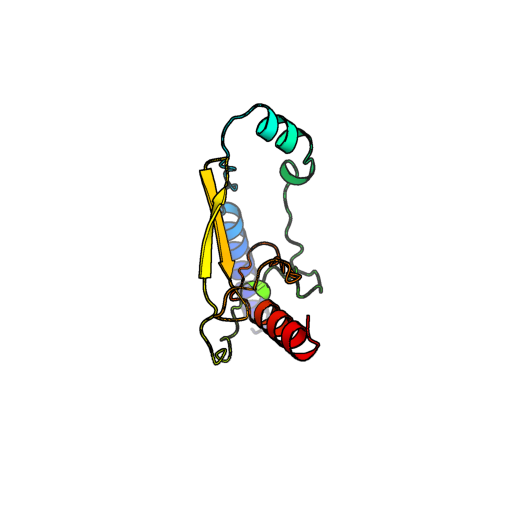-4.420 16.913 1.00 84.00 98 SER A O 1
ATOM 761 N N . ARG A 1 99 ? -1.647 -3.821 17.214 1.00 81.69 99 ARG A N 1
ATOM 762 C CA . ARG A 1 99 ? -1.921 -4.624 18.405 1.00 81.69 99 ARG A CA 1
ATOM 763 C C . ARG A 1 99 ? -2.730 -5.875 18.051 1.00 81.69 99 ARG A C 1
ATOM 765 O O . ARG A 1 99 ? -3.551 -5.843 17.134 1.00 81.69 99 ARG A O 1
ATOM 772 N N . PRO A 1 100 ? -2.511 -7.002 18.747 1.00 79.19 100 PRO A N 1
ATOM 773 C CA . PRO A 1 100 ? -3.321 -8.201 18.548 1.00 79.19 100 PRO A CA 1
ATOM 774 C C . PRO A 1 100 ? -4.753 -8.044 19.088 1.00 79.19 100 PRO A C 1
ATOM 776 O O . PRO A 1 100 ? -5.669 -8.711 18.591 1.00 79.19 100 PRO A O 1
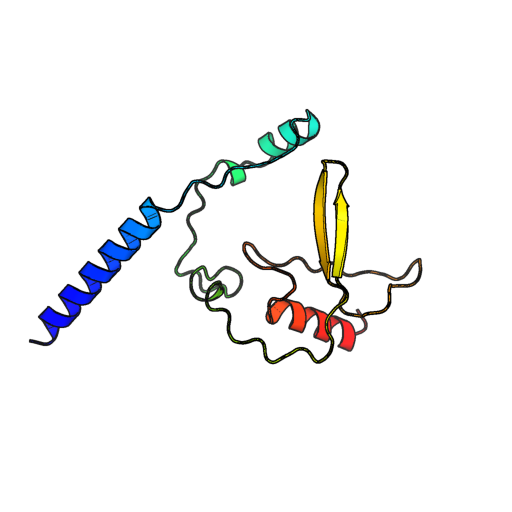ATOM 779 N N . GLU A 1 101 ? -4.957 -7.181 20.085 1.00 84.12 101 GLU A N 1
ATOM 780 C CA . GLU A 1 101 ? -6.268 -6.858 20.641 1.00 84.12 101 GLU A CA 1
ATOM 781 C C . GLU A 1 101 ? -7.037 -5.896 19.725 1.00 84.12 101 GLU A C 1
ATOM 783 O O . GLU A 1 101 ? -6.473 -4.950 19.178 1.00 84.12 101 GLU A O 1
ATOM 788 N N . LEU A 1 102 ? -8.344 -6.129 19.576 1.00 80.25 102 LEU A N 1
ATOM 789 C CA . LEU A 1 102 ? -9.211 -5.179 18.884 1.00 80.25 102 LEU A CA 1
ATOM 790 C C . LEU A 1 102 ? -9.437 -3.945 19.769 1.00 80.25 102 LEU A C 1
ATOM 792 O O . LEU A 1 102 ? -9.574 -4.097 20.987 1.00 80.25 102 LEU A O 1
ATOM 796 N N . PRO A 1 103 ? -9.507 -2.741 19.178 1.00 83.88 103 PRO A N 1
ATOM 797 C CA . PRO A 1 103 ? -9.849 -1.542 19.926 1.00 83.88 103 PRO A CA 1
ATOM 798 C C . PRO A 1 103 ? -11.253 -1.663 20.534 1.00 83.88 103 PRO A C 1
ATOM 800 O O . PRO A 1 103 ? -12.168 -2.210 19.915 1.00 83.88 103 PRO A O 1
ATOM 803 N N . SER A 1 104 ? -11.426 -1.133 21.746 1.00 87.31 104 SER A N 1
ATOM 804 C CA . SER A 1 104 ? -12.746 -0.969 22.360 1.00 87.31 104 SER A CA 1
ATOM 805 C C . SER A 1 104 ? -13.583 0.026 21.560 1.00 87.31 104 SER A C 1
ATOM 807 O O . SER A 1 104 ? -13.035 0.922 20.913 1.00 87.31 104 SER A O 1
ATOM 809 N N . ASP A 1 105 ? -14.907 -0.083 21.652 1.00 86.12 105 ASP A N 1
ATOM 810 C CA . ASP A 1 105 ? -15.801 0.860 20.982 1.00 86.12 105 ASP A CA 1
ATOM 811 C C . ASP A 1 105 ? -15.522 2.309 21.428 1.00 86.12 105 ASP A C 1
ATOM 813 O O . ASP A 1 105 ? -15.247 2.573 22.601 1.00 86.12 105 ASP A O 1
ATOM 817 N N . GLY A 1 106 ? -15.521 3.236 20.470 1.00 84.12 106 GLY A N 1
ATOM 818 C CA . GLY A 1 106 ? -15.145 4.639 20.684 1.00 84.12 106 GLY A CA 1
ATOM 819 C C . GLY A 1 106 ? -13.638 4.933 20.775 1.00 84.12 106 GLY A C 1
ATOM 820 O O . GLY A 1 106 ? -13.271 6.100 20.916 1.00 84.12 106 GLY A O 1
ATOM 821 N N . THR A 1 107 ? -12.755 3.932 20.669 1.00 84.81 107 THR A N 1
ATOM 822 C CA . THR A 1 107 ? -11.300 4.177 20.625 1.00 84.81 107 THR A CA 1
ATOM 823 C C . THR A 1 107 ? -10.912 4.808 19.280 1.00 84.81 107 THR A C 1
ATOM 825 O O . THR A 1 107 ? -11.262 4.249 18.237 1.00 84.81 107 THR A O 1
ATOM 828 N N . PRO A 1 108 ? -10.175 5.936 19.256 1.00 83.94 108 PRO A N 1
ATOM 829 C CA . PRO A 1 108 ? -9.641 6.496 18.017 1.00 83.94 108 PRO A CA 1
ATOM 830 C C . PRO A 1 108 ? -8.733 5.491 17.299 1.00 83.94 108 PRO A C 1
ATOM 832 O O . PRO A 1 108 ? -7.926 4.819 17.934 1.00 83.94 108 PRO A O 1
ATOM 835 N N . VAL A 1 109 ? -8.851 5.397 15.973 1.00 86.62 109 VAL A N 1
ATOM 836 C CA . VAL A 1 109 ? -8.012 4.518 15.147 1.00 86.62 109 VAL A CA 1
ATOM 837 C C . VAL A 1 109 ? -7.285 5.350 14.103 1.00 86.62 109 VAL A C 1
ATOM 839 O O . VAL A 1 109 ? -7.910 6.070 13.323 1.00 86.62 109 VAL A O 1
ATOM 842 N N . VAL A 1 110 ? -5.961 5.211 14.053 1.00 86.31 110 VAL A N 1
ATOM 843 C CA . VAL A 1 110 ? -5.134 5.783 12.988 1.00 86.31 110 VAL A CA 1
ATOM 844 C C . VAL A 1 110 ? -4.975 4.759 11.867 1.00 86.31 110 VAL A C 1
ATOM 846 O O . VAL A 1 110 ? -4.438 3.671 12.067 1.00 86.31 110 VAL A O 1
ATOM 849 N N . ILE A 1 111 ? -5.426 5.113 10.662 1.00 88.56 111 ILE A N 1
ATOM 850 C CA . ILE A 1 111 ? -5.283 4.265 9.473 1.00 88.56 111 ILE A CA 1
ATOM 851 C C . ILE A 1 111 ? -4.004 4.656 8.733 1.00 88.56 111 ILE A C 1
ATOM 853 O O . ILE A 1 111 ? -3.879 5.772 8.230 1.00 88.56 111 ILE A O 1
ATOM 857 N N . MET A 1 112 ? -3.070 3.712 8.624 1.00 85.31 112 MET A N 1
ATOM 858 C CA . MET A 1 112 ? -1.842 3.877 7.847 1.00 85.31 112 MET A CA 1
ATOM 859 C C . MET A 1 112 ? -1.970 3.153 6.508 1.00 85.31 112 MET A C 1
ATOM 861 O O . MET A 1 112 ? -2.142 1.936 6.462 1.00 85.31 112 MET A O 1
ATOM 865 N N . LEU A 1 113 ? -1.866 3.902 5.411 1.00 85.38 113 LEU A N 1
ATOM 866 C CA . LEU A 1 113 ? -1.937 3.348 4.062 1.00 85.38 113 LEU A CA 1
ATOM 867 C C . LEU A 1 113 ? -0.521 3.183 3.490 1.00 85.38 113 LEU A C 1
ATOM 869 O O . LEU A 1 113 ? 0.222 4.168 3.422 1.00 85.38 113 LEU A O 1
ATOM 873 N N . PRO A 1 114 ? -0.118 1.966 3.076 1.00 82.38 114 PRO A N 1
ATOM 874 C CA . PRO A 1 114 ? 1.142 1.783 2.375 1.00 82.38 114 PRO A CA 1
ATOM 875 C C . PRO A 1 114 ? 1.139 2.535 1.040 1.00 82.38 114 PRO A C 1
ATOM 877 O O . PRO A 1 114 ? 0.095 2.825 0.457 1.00 82.38 114 PRO A O 1
ATOM 880 N N . GLY A 1 115 ? 2.339 2.857 0.555 1.00 72.81 115 GLY A N 1
ATOM 881 C CA . GLY A 1 115 ? 2.505 3.474 -0.757 1.00 72.81 115 GLY A CA 1
ATOM 882 C C . GLY A 1 115 ? 2.148 2.513 -1.894 1.00 72.81 115 GLY A C 1
ATOM 883 O O . GLY A 1 115 ? 1.874 1.332 -1.686 1.00 72.81 115 GLY A O 1
ATOM 884 N N . ILE A 1 116 ? 2.205 3.014 -3.126 1.00 69.94 116 ILE A N 1
ATOM 885 C CA . ILE A 1 116 ? 1.962 2.208 -4.330 1.00 69.94 116 ILE A CA 1
ATOM 886 C C . ILE A 1 116 ? 2.933 1.011 -4.361 1.00 69.94 116 ILE A C 1
ATOM 888 O O . ILE A 1 116 ? 4.130 1.183 -4.141 1.00 69.94 116 ILE A O 1
ATOM 892 N N . ASN A 1 117 ? 2.410 -0.185 -4.662 1.00 66.19 117 ASN A N 1
ATOM 893 C CA . ASN A 1 117 ? 3.125 -1.477 -4.700 1.00 66.19 117 ASN A CA 1
ATOM 894 C C . ASN A 1 117 ? 3.662 -1.996 -3.356 1.00 66.19 117 ASN A C 1
ATOM 896 O O . ASN A 1 117 ? 4.452 -2.940 -3.338 1.00 66.19 117 ASN A O 1
ATOM 900 N N . ASN A 1 118 ? 3.218 -1.420 -2.242 1.00 73.69 118 ASN A N 1
ATOM 901 C CA . ASN A 1 118 ? 3.588 -1.857 -0.904 1.00 73.69 118 ASN A CA 1
ATOM 902 C C . ASN A 1 118 ? 2.390 -2.475 -0.175 1.00 73.69 118 ASN A C 1
ATOM 904 O O . ASN A 1 118 ? 1.235 -2.273 -0.542 1.00 73.69 118 ASN A O 1
ATOM 908 N N . ASP A 1 119 ? 2.680 -3.218 0.886 1.00 79.44 119 ASP A N 1
ATOM 909 C CA . ASP A 1 119 ? 1.688 -3.762 1.806 1.00 79.44 119 ASP A CA 1
ATOM 910 C C . ASP A 1 119 ? 2.024 -3.351 3.250 1.00 79.44 119 ASP A C 1
ATOM 912 O O . ASP A 1 119 ? 3.036 -2.697 3.521 1.00 79.44 119 ASP A O 1
ATOM 916 N N . ALA A 1 120 ? 1.165 -3.727 4.195 1.00 81.56 120 ALA A N 1
ATOM 917 C CA . ALA A 1 120 ? 1.366 -3.412 5.606 1.00 81.56 120 ALA A CA 1
ATOM 918 C C . ALA A 1 120 ? 2.558 -4.152 6.251 1.00 81.56 120 ALA A C 1
ATOM 920 O O . ALA A 1 120 ? 2.941 -3.833 7.374 1.00 81.56 120 ALA A O 1
ATOM 921 N N . SER A 1 121 ? 3.168 -5.126 5.563 1.00 77.94 121 SER A N 1
ATOM 922 C CA . SER A 1 121 ? 4.367 -5.824 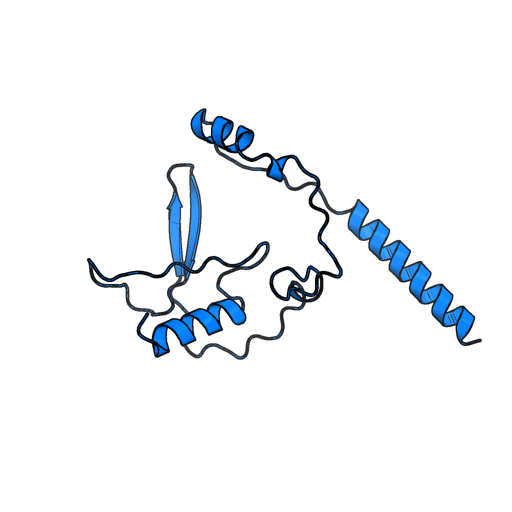6.043 1.00 77.94 121 SER A CA 1
ATOM 923 C C . SER A 1 121 ? 5.664 -5.066 5.752 1.00 77.94 121 SER A C 1
ATOM 925 O O . SER A 1 121 ? 6.737 -5.488 6.185 1.00 77.94 121 SER A O 1
ATOM 927 N N . MET A 1 122 ? 5.594 -3.937 5.038 1.00 76.94 122 MET A N 1
ATOM 928 C CA . MET A 1 122 ? 6.781 -3.141 4.749 1.00 76.94 122 MET A CA 1
ATOM 929 C C . MET A 1 122 ? 7.434 -2.615 6.039 1.00 76.94 122 MET A C 1
ATOM 931 O O . MET A 1 122 ? 6.743 -2.014 6.866 1.00 76.94 122 MET A O 1
ATOM 935 N N . PRO A 1 123 ? 8.771 -2.733 6.198 1.00 75.19 123 PRO A N 1
ATOM 936 C CA . PRO A 1 123 ? 9.459 -2.352 7.433 1.00 75.19 123 PRO A CA 1
ATOM 937 C C . PRO A 1 123 ? 9.203 -0.915 7.890 1.00 75.19 123 PRO A C 1
ATOM 939 O O . PRO A 1 123 ? 9.134 -0.668 9.090 1.00 75.19 123 PRO A O 1
ATOM 942 N N . TYR A 1 124 ? 9.050 0.028 6.952 1.00 74.94 124 TYR A N 1
ATOM 943 C CA . TYR A 1 124 ? 8.765 1.426 7.279 1.00 74.94 124 TYR A CA 1
ATOM 944 C C . TYR A 1 124 ? 7.338 1.618 7.817 1.00 74.94 124 TYR A C 1
ATOM 946 O O . TYR A 1 124 ? 7.152 2.407 8.735 1.00 74.94 124 TYR A O 1
ATOM 954 N N . ILE A 1 125 ? 6.347 0.878 7.299 1.00 83.00 125 ILE A N 1
ATOM 955 C CA . ILE A 1 125 ? 4.970 0.900 7.819 1.00 83.00 125 ILE A CA 1
ATOM 956 C C . ILE A 1 125 ? 4.955 0.336 9.228 1.00 83.00 125 ILE A C 1
ATOM 958 O O . ILE A 1 125 ? 4.470 0.987 10.144 1.00 83.00 125 ILE A O 1
ATOM 962 N N . GLN A 1 126 ? 5.574 -0.824 9.422 1.00 81.94 126 GLN A N 1
ATOM 963 C CA . GLN A 1 126 ? 5.654 -1.441 10.741 1.00 81.94 126 GLN A CA 1
ATOM 964 C C . GLN A 1 126 ? 6.428 -0.555 11.741 1.00 81.94 126 GLN A C 1
ATOM 966 O O . GLN A 1 126 ? 6.092 -0.510 12.924 1.00 81.94 126 GLN A O 1
ATOM 971 N N . HIS A 1 127 ? 7.418 0.214 11.270 1.00 80.88 127 HIS A N 1
ATOM 972 C CA . HIS A 1 127 ? 8.170 1.145 12.112 1.00 80.88 127 HIS A CA 1
ATOM 973 C C . HIS A 1 127 ? 7.305 2.331 12.540 1.00 80.88 127 HIS A C 1
ATOM 975 O O . HIS A 1 127 ? 7.342 2.716 13.708 1.00 80.88 127 HIS A O 1
ATOM 981 N N . LEU A 1 128 ? 6.510 2.876 11.614 1.00 83.81 128 LEU A N 1
ATOM 982 C CA . LEU A 1 128 ? 5.541 3.932 11.903 1.00 83.81 128 LEU A CA 1
ATOM 983 C C . LEU A 1 128 ? 4.445 3.451 12.855 1.00 83.81 128 LEU A C 1
ATOM 985 O O . LEU A 1 128 ? 4.101 4.183 13.774 1.00 83.81 128 LEU A O 1
ATOM 989 N N . MET A 1 129 ? 3.950 2.222 12.688 1.00 85.81 129 MET A N 1
ATOM 990 C CA . MET A 1 129 ? 2.978 1.619 13.607 1.00 85.81 129 MET A CA 1
ATOM 991 C C . MET A 1 129 ? 3.534 1.565 15.035 1.00 85.81 129 MET A C 1
ATOM 993 O O . MET A 1 129 ? 2.869 2.015 15.960 1.00 85.81 129 MET A O 1
ATOM 997 N N . ARG A 1 130 ? 4.782 1.106 15.210 1.00 83.50 130 ARG A N 1
ATOM 998 C CA . ARG A 1 130 ? 5.453 1.080 16.521 1.00 83.50 130 ARG A CA 1
ATOM 999 C C . ARG A 1 130 ? 5.654 2.481 17.107 1.00 83.50 130 ARG A C 1
ATOM 1001 O O . ARG A 1 130 ? 5.412 2.673 18.289 1.00 83.50 130 ARG A O 1
ATOM 1008 N N . LEU A 1 131 ? 6.111 3.444 16.302 1.00 84.88 131 LEU A N 1
ATOM 1009 C CA . LEU A 1 131 ? 6.273 4.829 16.763 1.00 84.88 131 LEU A CA 1
ATOM 1010 C C . LEU A 1 131 ? 4.934 5.424 17.203 1.00 84.88 131 LEU A C 1
ATOM 1012 O O . LEU A 1 131 ? 4.875 6.060 18.245 1.00 84.88 131 LEU A O 1
ATOM 1016 N N . GLY A 1 132 ? 3.862 5.176 16.445 1.00 83.81 132 GLY A N 1
ATOM 1017 C CA . GLY A 1 132 ? 2.513 5.581 16.833 1.00 83.81 132 GLY A CA 1
ATOM 1018 C C . GLY A 1 132 ? 2.132 5.012 18.197 1.00 83.81 132 GLY A C 1
ATOM 1019 O O . GLY A 1 132 ? 1.729 5.761 19.077 1.00 83.81 132 GLY A O 1
ATOM 1020 N N . GLU A 1 133 ? 2.366 3.718 18.415 1.00 81.81 133 GLU A N 1
ATOM 1021 C CA . GLU A 1 133 ? 2.095 3.089 19.710 1.00 81.81 133 GLU A CA 1
ATOM 1022 C C . GLU A 1 133 ? 2.919 3.671 20.864 1.00 81.81 133 GLU A C 1
ATOM 1024 O O . GLU A 1 133 ? 2.376 3.862 21.951 1.00 81.81 133 GLU A O 1
ATOM 1029 N N . GLU A 1 134 ? 4.210 3.936 20.643 1.00 83.56 134 GLU A N 1
ATOM 1030 C CA . GLU A 1 134 ? 5.115 4.519 21.646 1.00 83.56 134 GLU A CA 1
ATOM 1031 C C . GLU A 1 134 ? 4.697 5.941 22.042 1.00 83.56 134 GLU A C 1
ATOM 1033 O O . GLU A 1 134 ? 4.801 6.305 23.212 1.00 83.56 134 GLU A O 1
ATOM 1038 N N . GLU A 1 135 ? 4.165 6.709 21.091 1.00 85.38 135 GLU A N 1
ATOM 1039 C CA . GLU A 1 135 ? 3.645 8.066 21.301 1.00 85.38 135 GLU A CA 1
ATOM 1040 C C . GLU A 1 135 ? 2.180 8.082 21.789 1.00 85.38 135 GLU A C 1
ATOM 1042 O O . GLU A 1 135 ? 1.612 9.147 22.030 1.00 85.38 135 GLU A O 1
ATOM 1047 N N . GLY A 1 136 ? 1.552 6.912 21.963 1.00 77.81 136 GLY A N 1
ATOM 1048 C CA . GLY A 1 136 ? 0.175 6.791 22.452 1.00 77.81 136 GLY A CA 1
ATOM 1049 C C . GLY A 1 136 ? -0.910 7.121 21.419 1.00 77.81 136 GLY A C 1
ATOM 1050 O O . GLY A 1 136 ? -2.018 7.495 21.812 1.00 77.81 136 GLY A O 1
ATOM 1051 N N . LEU A 1 137 ? -0.593 6.988 20.129 1.00 64.44 137 LEU A N 1
ATOM 1052 C CA . LEU A 1 137 ? -1.517 7.101 18.994 1.00 64.44 137 LEU A CA 1
ATOM 1053 C C . LEU A 1 137 ? -2.213 5.773 18.656 1.00 64.44 137 LEU A C 1
ATOM 1055 O O . LEU A 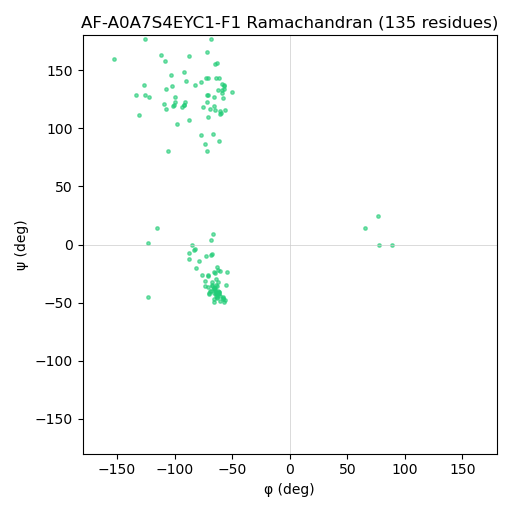1 137 ? -1.693 4.688 19.019 1.00 64.44 137 LEU A O 1
#

Sequence (137 aa):
AAAAAAGCSSAVMAALFSVWIRSMKHPTLIFKQTEENTQLLVAMPLLWRSYIPNLLSWNAHLASLFGYMRLPARGYSRPPRSERITVSDGATVSLVWSRPELPSDGTPVVIMLPGINNDASMPYIQHLMRLGEEEGL

pLDDT: mean 73.14, std 14.44, range [37.47, 91.62]

Secondary structure (DSSP, 8-state):
-HHHHHHHHHHHHHHHHHHHHHHPPPPPP-----HHHHHHHHH-TTTTS-----TT---TTT-TTTTTS-------SSPPPEEEEEPTTS-EEEEE-SSSSPPPTT---PPPPP-TT--TTSHHHHHHHHHHHHTT-